Protein AF-A0A3N4EGD2-F1 (afdb_monomer)

Structure (mmCIF, N/CA/C/O backbone):
data_AF-A0A3N4EGD2-F1
#
_entry.id   AF-A0A3N4EGD2-F1
#
loop_
_atom_site.group_PDB
_atom_site.id
_atom_site.type_symbol
_atom_site.label_atom_id
_atom_site.label_alt_id
_atom_site.label_comp_id
_atom_site.label_asym_id
_atom_site.label_entity_id
_atom_site.label_seq_id
_atom_site.pdbx_PDB_ins_code
_atom_site.Cartn_x
_atom_site.Cartn_y
_atom_site.Cartn_z
_atom_site.occupancy
_atom_site.B_iso_or_equiv
_atom_site.auth_seq_id
_atom_site.auth_comp_id
_atom_site.auth_asym_id
_atom_site.auth_atom_id
_atom_site.pdbx_PDB_model_num
ATOM 1 N N . MET A 1 1 ? 9.835 -1.063 -30.670 1.00 61.25 1 MET A N 1
ATOM 2 C CA . MET A 1 1 ? 9.623 -0.367 -29.381 1.00 61.25 1 MET A CA 1
ATOM 3 C C . MET A 1 1 ? 10.697 -0.879 -28.436 1.00 61.25 1 MET A C 1
ATOM 5 O O . MET A 1 1 ? 10.815 -2.092 -28.339 1.00 61.25 1 MET A O 1
ATOM 9 N N . ASN A 1 2 ? 11.523 -0.016 -27.837 1.00 86.94 2 ASN A N 1
ATOM 10 C CA . ASN A 1 2 ? 12.561 -0.468 -26.898 1.00 86.94 2 ASN A CA 1
ATOM 11 C C . ASN A 1 2 ? 11.880 -1.060 -25.641 1.00 86.94 2 ASN A C 1
ATOM 13 O O . ASN A 1 2 ? 10.803 -0.604 -25.244 1.00 86.94 2 ASN A O 1
ATOM 17 N N . THR A 1 3 ? 12.484 -2.082 -25.037 1.00 89.88 3 THR A N 1
ATOM 18 C CA . THR A 1 3 ? 12.077 -2.718 -23.777 1.00 89.88 3 THR A CA 1
ATOM 19 C C . THR A 1 3 ? 11.727 -1.698 -22.697 1.00 89.88 3 THR A C 1
ATOM 21 O O . THR A 1 3 ? 10.666 -1.812 -22.083 1.00 89.88 3 THR A O 1
ATOM 24 N N . ILE A 1 4 ? 12.536 -0.646 -22.522 1.00 92.12 4 ILE A N 1
ATOM 25 C CA . ILE A 1 4 ? 12.246 0.426 -21.553 1.00 92.12 4 ILE A CA 1
ATOM 26 C C . ILE A 1 4 ? 10.895 1.085 -21.858 1.00 92.12 4 ILE A C 1
ATOM 28 O O . ILE A 1 4 ? 10.068 1.246 -20.964 1.00 92.12 4 ILE A O 1
ATOM 32 N N . THR A 1 5 ? 10.634 1.431 -23.122 1.00 92.94 5 THR A N 1
ATOM 33 C CA . THR A 1 5 ? 9.376 2.068 -23.539 1.00 92.94 5 THR A CA 1
ATOM 34 C C . THR A 1 5 ? 8.169 1.174 -23.251 1.00 92.94 5 THR A C 1
ATOM 36 O O . THR A 1 5 ? 7.143 1.666 -22.786 1.00 92.94 5 THR A O 1
ATOM 39 N N . MET A 1 6 ? 8.289 -0.139 -23.480 1.00 93.75 6 MET A N 1
ATOM 40 C CA . MET A 1 6 ? 7.237 -1.107 -23.145 1.00 93.75 6 MET A CA 1
ATOM 41 C C . MET A 1 6 ? 6.980 -1.175 -21.636 1.00 93.75 6 MET A C 1
ATOM 43 O O . MET A 1 6 ? 5.830 -1.071 -21.210 1.00 93.75 6 MET A O 1
ATOM 47 N N . LEU A 1 7 ? 8.038 -1.296 -20.828 1.00 94.75 7 LEU A N 1
ATOM 48 C CA . LEU A 1 7 ? 7.934 -1.357 -19.367 1.00 94.75 7 LEU A CA 1
ATOM 49 C C . LEU A 1 7 ? 7.316 -0.079 -18.791 1.00 94.75 7 LEU A C 1
ATOM 51 O O . LEU A 1 7 ? 6.402 -0.151 -17.972 1.00 94.75 7 LEU A O 1
ATOM 55 N N . VAL A 1 8 ? 7.748 1.090 -19.268 1.00 95.06 8 VAL A N 1
ATOM 56 C CA . VAL A 1 8 ? 7.167 2.382 -18.880 1.00 95.06 8 VAL A CA 1
ATOM 57 C C . VAL A 1 8 ? 5.690 2.460 -19.263 1.00 95.06 8 VAL A C 1
ATOM 59 O O . VAL A 1 8 ? 4.880 2.876 -18.437 1.00 95.06 8 VAL A O 1
ATOM 62 N N . GLY A 1 9 ? 5.308 2.000 -20.458 1.00 96.25 9 GLY A N 1
ATOM 63 C CA . GLY A 1 9 ? 3.905 1.940 -20.875 1.00 96.25 9 GLY A CA 1
ATOM 64 C C . GLY A 1 9 ? 3.033 1.107 -19.927 1.00 96.25 9 GLY A C 1
ATOM 65 O O . GLY A 1 9 ? 1.968 1.562 -19.504 1.00 96.25 9 GLY A O 1
ATOM 66 N N . VAL A 1 10 ? 3.509 -0.076 -19.522 1.00 95.88 10 VAL A N 1
ATOM 67 C CA . VAL A 1 10 ? 2.818 -0.931 -18.539 1.00 95.88 10 VAL A CA 1
ATOM 68 C C . VAL A 1 10 ? 2.713 -0.241 -17.176 1.00 95.88 10 VAL A C 1
ATOM 70 O O . VAL A 1 10 ? 1.649 -0.262 -16.557 1.00 95.88 10 VAL A O 1
ATOM 73 N N . MET A 1 11 ? 3.780 0.418 -16.717 1.00 96.25 11 MET A N 1
ATOM 74 C CA . MET A 1 11 ? 3.770 1.144 -15.442 1.00 96.25 11 MET A CA 1
ATOM 75 C C . MET A 1 11 ? 2.806 2.332 -15.449 1.00 96.25 11 MET A C 1
ATOM 77 O O . MET A 1 11 ? 2.141 2.572 -14.441 1.00 96.25 11 MET A O 1
ATOM 81 N N . ILE A 1 12 ? 2.680 3.055 -16.566 1.00 96.81 12 ILE A N 1
ATOM 82 C CA . ILE A 1 12 ? 1.695 4.136 -16.710 1.00 96.81 12 ILE A CA 1
ATOM 83 C C . ILE A 1 12 ? 0.280 3.569 -16.567 1.00 96.81 12 ILE A C 1
ATOM 85 O O . ILE A 1 12 ? -0.501 4.075 -15.761 1.00 96.81 12 ILE A O 1
ATOM 89 N N . ALA A 1 13 ? -0.037 2.480 -17.274 1.00 97.50 13 ALA A N 1
ATOM 90 C CA . ALA A 1 13 ? -1.343 1.834 -17.166 1.00 97.50 13 ALA A CA 1
ATOM 91 C C . ALA A 1 13 ? -1.633 1.361 -15.727 1.00 97.50 13 ALA A C 1
ATOM 93 O O . ALA A 1 13 ? -2.701 1.643 -15.180 1.00 97.50 13 ALA A O 1
ATOM 94 N N . ALA A 1 14 ? -0.665 0.717 -15.068 1.00 97.00 14 ALA A N 1
ATOM 95 C CA . ALA A 1 14 ? -0.791 0.288 -13.674 1.00 97.00 14 ALA A CA 1
ATOM 96 C C . ALA A 1 14 ? -0.938 1.470 -12.692 1.00 97.00 14 ALA A C 1
ATOM 98 O O . ALA A 1 14 ? -1.683 1.386 -11.711 1.00 97.00 14 ALA A O 1
ATOM 99 N N . SER A 1 15 ? -0.296 2.606 -12.978 1.00 97.31 15 SER A N 1
ATOM 100 C CA . SER A 1 15 ? -0.433 3.839 -12.192 1.00 97.31 15 SER A CA 1
ATOM 101 C C . SER A 1 15 ? -1.837 4.430 -12.318 1.00 97.31 15 SER A C 1
ATOM 103 O O . SER A 1 15 ? -2.418 4.853 -11.319 1.00 97.31 15 SER A O 1
ATOM 105 N N . MET A 1 16 ? -2.433 4.395 -13.515 1.00 98.06 16 MET A N 1
ATOM 106 C CA . MET A 1 16 ? -3.827 4.808 -13.715 1.00 98.06 16 MET A CA 1
ATOM 107 C C . MET A 1 16 ? -4.793 3.917 -12.927 1.00 98.06 16 MET A C 1
ATOM 109 O O . MET A 1 16 ? -5.673 4.428 -12.233 1.00 98.06 16 MET A O 1
ATOM 113 N N . VAL A 1 17 ? -4.595 2.595 -12.965 1.00 98.00 17 VAL A N 1
ATOM 114 C CA . VAL A 1 17 ? -5.380 1.645 -12.157 1.00 98.00 17 VAL A CA 1
ATOM 115 C C . VAL A 1 17 ? -5.218 1.937 -10.662 1.00 98.00 17 VAL A C 1
ATOM 117 O O . VAL A 1 17 ? -6.212 1.983 -9.938 1.00 98.00 17 VAL A O 1
ATOM 120 N N . SER A 1 18 ? -3.993 2.209 -10.204 1.00 97.62 18 SER A N 1
ATOM 121 C CA . SER A 1 18 ? -3.718 2.603 -8.815 1.00 97.62 18 SER A CA 1
ATOM 122 C C . SER A 1 18 ? -4.489 3.862 -8.417 1.00 97.62 18 SER A C 1
ATOM 124 O O . SER A 1 18 ? -5.063 3.903 -7.334 1.00 97.62 18 SER A O 1
ATOM 126 N N . GLY A 1 19 ? -4.556 4.869 -9.295 1.00 97.75 19 GLY A N 1
ATOM 127 C CA . GLY A 1 19 ? -5.320 6.097 -9.065 1.00 97.75 19 GLY A CA 1
ATOM 128 C C . GLY A 1 19 ? -6.827 5.852 -8.941 1.00 97.75 19 GLY A C 1
ATOM 129 O O . GLY A 1 19 ? -7.466 6.373 -8.026 1.00 97.75 19 GLY A O 1
ATOM 130 N N . VAL A 1 20 ? -7.398 5.003 -9.801 1.00 98.25 20 VAL A N 1
ATOM 131 C CA . VAL A 1 20 ? -8.815 4.606 -9.704 1.00 98.25 20 VAL A CA 1
ATOM 132 C C . VAL A 1 20 ? -9.083 3.876 -8.388 1.00 98.25 20 VAL A C 1
ATOM 134 O O . VAL A 1 20 ? -10.032 4.212 -7.678 1.00 98.25 20 VAL A O 1
ATOM 137 N N . LEU A 1 21 ? -8.226 2.917 -8.026 1.00 98.19 21 LEU A N 1
ATOM 138 C CA . LEU A 1 21 ? -8.333 2.174 -6.770 1.00 98.19 21 LEU A CA 1
ATOM 139 C C . LEU A 1 21 ? -8.170 3.082 -5.545 1.00 98.19 21 LEU A C 1
ATOM 141 O O . LEU A 1 21 ? -8.906 2.915 -4.576 1.00 98.19 21 LEU A O 1
ATOM 145 N N . TYR A 1 22 ? -7.275 4.071 -5.605 1.00 98.06 22 TYR A N 1
ATOM 146 C CA . TYR A 1 22 ? -7.074 5.063 -4.549 1.00 98.06 22 TYR A CA 1
ATOM 147 C C . TYR A 1 22 ? -8.360 5.848 -4.271 1.00 98.06 22 TYR A C 1
ATOM 149 O O . TYR A 1 22 ? -8.819 5.923 -3.129 1.00 98.06 22 TYR A O 1
ATOM 157 N N . VAL A 1 23 ? -8.990 6.384 -5.323 1.00 98.19 23 VAL A N 1
ATOM 158 C CA . VAL A 1 23 ? -10.252 7.124 -5.196 1.00 98.19 23 VAL A CA 1
ATOM 159 C C . VAL A 1 23 ? -11.374 6.199 -4.725 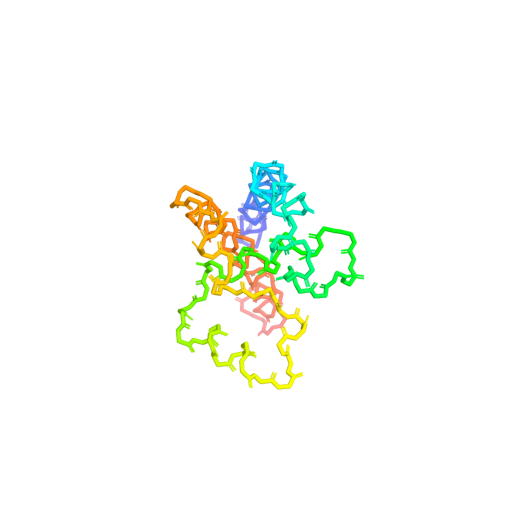1.00 98.19 23 VAL A C 1
ATOM 161 O O . VAL A 1 23 ? -12.107 6.553 -3.798 1.00 98.19 23 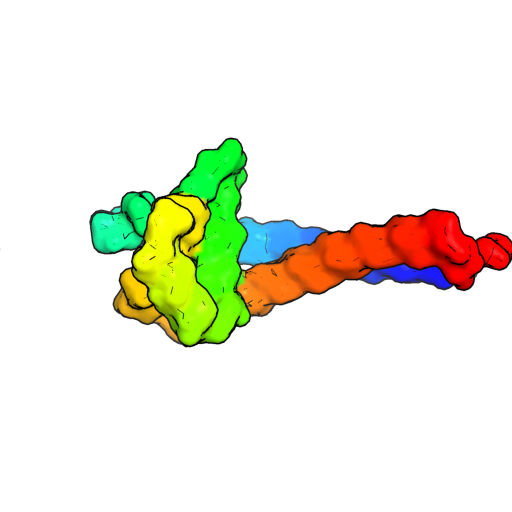VAL A O 1
ATOM 164 N N . ALA A 1 24 ? -11.497 5.006 -5.312 1.00 98.25 24 ALA A N 1
ATOM 165 C CA . ALA A 1 24 ? -12.531 4.041 -4.954 1.00 98.25 24 ALA A CA 1
ATOM 166 C C . ALA A 1 24 ? -12.428 3.622 -3.480 1.00 98.25 24 ALA A C 1
ATOM 168 O O . ALA A 1 24 ? -13.394 3.764 -2.732 1.00 98.25 24 ALA A O 1
ATOM 169 N N . PHE A 1 25 ? -11.254 3.180 -3.027 1.00 98.44 25 PHE A N 1
ATOM 170 C CA . PHE A 1 25 ? -11.024 2.778 -1.639 1.00 98.44 25 PHE A CA 1
ATOM 171 C C . PHE A 1 25 ? -11.212 3.950 -0.664 1.00 98.44 25 PHE A C 1
ATOM 173 O O . PHE A 1 25 ? -11.864 3.808 0.378 1.00 98.44 25 PHE A O 1
ATOM 180 N N . GLY A 1 26 ? -10.728 5.137 -1.039 1.00 97.75 26 GLY A N 1
ATOM 181 C CA . GLY A 1 26 ? -10.921 6.370 -0.284 1.00 97.75 26 GLY A CA 1
ATOM 182 C C . GLY A 1 26 ? -12.399 6.697 -0.051 1.00 97.75 26 GLY A C 1
ATOM 183 O O . GLY A 1 26 ? -12.814 6.963 1.079 1.00 97.75 26 GLY A O 1
ATOM 184 N N . GLN A 1 27 ? -13.219 6.640 -1.103 1.00 97.88 27 GLN A N 1
ATOM 185 C CA . GLN A 1 27 ? -14.639 6.995 -1.031 1.00 97.88 27 GLN A CA 1
ATOM 186 C C . GLN A 1 27 ? -15.515 5.895 -0.425 1.00 97.88 27 GLN A C 1
ATOM 188 O O . GLN A 1 27 ? -16.440 6.202 0.333 1.00 97.88 27 GLN A O 1
ATOM 193 N N . ILE A 1 28 ? -15.242 4.628 -0.741 1.00 97.88 28 ILE A N 1
ATOM 194 C CA . ILE A 1 28 ? -16.076 3.491 -0.333 1.00 97.88 28 ILE A CA 1
ATOM 195 C C . ILE A 1 28 ? -15.790 3.085 1.116 1.00 97.88 28 ILE A C 1
ATOM 197 O O . ILE A 1 28 ? -16.734 2.811 1.866 1.00 97.88 28 ILE A O 1
ATOM 201 N N . THR A 1 29 ? -14.518 3.077 1.523 1.00 98.06 29 THR A N 1
ATOM 202 C CA . THR A 1 29 ? -14.082 2.534 2.816 1.00 98.06 29 THR A CA 1
ATOM 203 C C . THR A 1 29 ? -13.583 3.636 3.745 1.00 98.06 29 THR A C 1
ATOM 205 O O . THR A 1 29 ? -14.162 3.863 4.811 1.00 98.06 29 THR A O 1
ATOM 208 N N . VAL A 1 30 ? -12.542 4.375 3.351 1.00 97.44 30 VAL A N 1
ATOM 209 C CA . VAL A 1 30 ? -11.840 5.301 4.262 1.00 97.44 30 VAL A CA 1
ATOM 210 C C . VAL A 1 30 ? -12.744 6.454 4.701 1.00 97.44 30 VAL A C 1
ATOM 212 O O . VAL A 1 30 ? -12.763 6.817 5.876 1.00 97.44 30 VAL A O 1
ATOM 215 N N . ARG A 1 31 ? -13.608 6.962 3.816 1.00 97.06 31 ARG A N 1
ATOM 216 C CA . ARG A 1 31 ? -14.622 7.972 4.160 1.00 97.06 31 ARG A CA 1
ATOM 217 C C . ARG A 1 31 ? -15.543 7.527 5.300 1.00 97.06 31 ARG A C 1
ATOM 219 O O . ARG A 1 31 ? -15.928 8.361 6.120 1.00 97.06 31 ARG A O 1
ATOM 226 N N . LYS A 1 32 ? -15.907 6.241 5.367 1.00 97.00 32 LYS A N 1
ATOM 227 C CA . LYS A 1 32 ? -16.727 5.693 6.462 1.00 97.00 32 LYS A CA 1
ATOM 228 C C . LYS A 1 32 ? -15.919 5.631 7.758 1.00 97.00 32 LYS A C 1
ATOM 230 O O . LYS A 1 32 ? -16.419 6.040 8.803 1.00 97.00 32 LYS A O 1
ATOM 235 N N . LEU A 1 33 ? -14.654 5.217 7.676 1.00 97.12 33 LEU A N 1
ATOM 236 C CA . LEU A 1 33 ? -13.736 5.152 8.817 1.00 97.12 33 LEU A CA 1
ATOM 237 C C . LEU A 1 33 ? -13.428 6.533 9.417 1.00 97.12 33 LEU A C 1
ATOM 239 O O . LEU A 1 33 ? -13.403 6.675 10.637 1.00 97.12 33 LEU A O 1
ATOM 243 N N . ARG A 1 34 ? -13.286 7.575 8.591 1.00 96.19 34 ARG A N 1
ATOM 244 C CA . ARG A 1 34 ? -13.115 8.966 9.055 1.00 96.19 34 ARG A CA 1
ATOM 245 C C . ARG A 1 34 ? -14.330 9.495 9.819 1.00 96.19 34 ARG A C 1
ATOM 247 O O . ARG A 1 34 ? -14.192 10.336 10.701 1.00 96.19 34 ARG A O 1
ATOM 254 N N . LYS A 1 35 ? -15.530 9.019 9.477 1.00 96.56 35 LYS A N 1
ATOM 255 C CA . LYS A 1 35 ? -16.784 9.430 10.127 1.00 96.56 35 LYS A CA 1
ATOM 256 C C . LYS A 1 35 ? -17.113 8.607 11.372 1.00 96.56 35 LYS A C 1
ATOM 258 O O . LYS A 1 35 ? -17.890 9.068 12.203 1.00 96.56 35 LYS A O 1
ATOM 263 N N . ASN A 1 36 ? -16.548 7.409 11.513 1.00 96.69 36 ASN A N 1
ATOM 264 C CA . ASN A 1 36 ? -16.821 6.534 12.647 1.00 96.69 36 ASN A CA 1
ATOM 265 C C . ASN A 1 36 ? -16.018 6.990 13.890 1.00 96.69 36 ASN A C 1
ATOM 267 O O . ASN A 1 36 ? -14.784 7.036 13.842 1.00 96.69 36 ASN A O 1
ATOM 271 N N . PRO A 1 37 ? -16.685 7.301 15.024 1.00 95.44 37 PRO A N 1
ATOM 272 C CA . PRO A 1 37 ? -16.026 7.747 16.253 1.00 95.44 37 PRO A CA 1
ATOM 273 C C . PRO A 1 37 ? -14.952 6.792 16.784 1.00 95.44 37 PRO A C 1
ATOM 275 O O . PRO A 1 37 ? -13.999 7.259 17.400 1.00 95.44 37 PRO A O 1
ATOM 278 N N . LYS A 1 38 ? -15.085 5.482 16.530 1.00 96.19 38 LYS A N 1
ATOM 279 C CA . LYS A 1 38 ? -14.133 4.455 16.978 1.00 96.19 38 LYS A CA 1
ATOM 280 C C . LYS A 1 38 ? -12.829 4.458 16.181 1.00 96.19 38 LYS A C 1
ATOM 282 O O . LYS A 1 38 ? -11.809 4.033 16.702 1.00 96.19 38 LYS A O 1
ATOM 287 N N . THR A 1 39 ? -12.856 4.913 14.928 1.00 95.62 39 THR A N 1
ATOM 288 C CA . THR A 1 39 ? -11.728 4.775 13.989 1.00 95.62 39 THR A CA 1
ATOM 289 C C . THR A 1 39 ? -11.107 6.104 13.576 1.00 95.62 39 THR A C 1
ATOM 291 O O . THR A 1 39 ? -9.939 6.119 13.206 1.00 95.62 39 THR A O 1
ATOM 294 N N . LYS A 1 40 ? -11.838 7.226 13.651 1.00 92.06 40 LYS A N 1
ATOM 295 C CA . LYS A 1 40 ? -11.411 8.526 13.093 1.00 92.06 40 LYS A CA 1
ATOM 296 C C . LYS A 1 40 ? -10.049 9.039 13.582 1.00 92.06 40 LYS A C 1
ATOM 298 O O . LYS A 1 40 ? -9.372 9.735 12.841 1.00 92.06 40 LYS A O 1
ATOM 303 N N . GLY A 1 41 ? -9.653 8.705 14.812 1.00 91.38 41 GLY A N 1
ATOM 304 C CA . GLY A 1 41 ? -8.366 9.100 15.400 1.00 91.38 41 GLY A CA 1
ATOM 305 C C . GLY A 1 41 ? -7.265 8.044 15.273 1.00 91.38 41 GLY A C 1
ATOM 306 O O . GLY A 1 41 ? -6.212 8.201 15.877 1.00 91.38 41 GLY A O 1
ATOM 307 N N . LEU A 1 42 ? -7.518 6.949 14.551 1.00 94.50 42 LEU A N 1
ATOM 308 C CA . LEU A 1 42 ? -6.668 5.754 14.519 1.00 94.50 42 LEU A CA 1
ATOM 309 C C . LEU A 1 42 ? -6.235 5.370 13.095 1.00 94.50 42 LEU A C 1
ATOM 311 O O . LEU A 1 42 ? -5.890 4.217 12.843 1.00 94.50 42 LEU A O 1
ATOM 315 N N . LEU A 1 43 ? -6.264 6.318 12.154 1.00 94.62 43 LEU A N 1
ATOM 316 C CA . LEU A 1 43 ? -5.913 6.092 10.744 1.00 94.62 43 LEU A CA 1
ATOM 317 C C . LEU A 1 43 ? -4.421 6.353 10.438 1.00 94.62 43 LEU A C 1
ATOM 319 O O . LEU A 1 43 ? -4.005 6.333 9.280 1.00 94.62 43 LEU A O 1
ATOM 323 N N . GLY A 1 44 ? -3.611 6.559 11.480 1.00 90.88 44 GLY A N 1
ATOM 324 C CA . GLY A 1 44 ? -2.200 6.934 11.379 1.00 90.88 44 GLY A CA 1
ATOM 325 C C . GLY A 1 44 ? -2.000 8.428 11.125 1.00 90.88 44 GLY A C 1
ATOM 326 O O . GLY A 1 44 ? -2.959 9.200 11.070 1.00 90.88 44 GLY A O 1
ATOM 327 N N . VAL A 1 45 ? -0.740 8.839 10.976 1.00 89.19 45 VAL A N 1
ATOM 328 C CA . VAL A 1 45 ? -0.388 10.237 10.686 1.00 89.19 45 VAL A CA 1
ATOM 329 C C . VAL A 1 45 ? -0.727 10.570 9.236 1.00 89.19 45 VAL A C 1
ATOM 331 O O . VAL A 1 45 ? -0.370 9.835 8.314 1.00 89.19 45 VAL A O 1
ATOM 334 N N . GLU A 1 46 ? -1.380 11.712 9.038 1.00 86.88 46 GLU A N 1
ATOM 335 C CA . GLU A 1 46 ? -1.682 12.271 7.724 1.00 86.88 46 GLU A CA 1
ATOM 336 C C . GLU A 1 46 ? -0.620 13.322 7.357 1.00 86.88 46 GLU A C 1
ATOM 338 O O . GLU A 1 46 ? -0.774 14.507 7.638 1.00 86.88 46 GLU A O 1
ATOM 343 N N . TYR A 1 47 ? 0.497 12.886 6.764 1.00 81.31 47 TYR A N 1
ATOM 344 C CA . TYR A 1 47 ? 1.573 13.797 6.330 1.00 81.31 47 TYR A CA 1
ATOM 345 C C . TYR A 1 47 ? 1.151 14.727 5.188 1.00 81.31 47 TYR A C 1
ATOM 347 O O . TYR A 1 47 ? 1.627 15.853 5.076 1.00 81.31 47 TYR A O 1
ATOM 355 N N . ALA A 1 48 ? 0.271 14.227 4.328 1.00 86.81 48 ALA A N 1
ATOM 356 C CA . ALA A 1 48 ? -0.340 14.941 3.223 1.00 86.81 48 ALA A CA 1
ATOM 357 C C . ALA A 1 48 ? -1.797 14.493 3.118 1.00 86.81 48 ALA A C 1
ATOM 359 O O . ALA A 1 48 ? -2.138 13.391 3.555 1.00 86.81 48 ALA A O 1
ATOM 360 N N . SER A 1 49 ? -2.652 15.328 2.524 1.00 87.25 49 SER A N 1
ATOM 361 C CA . SER A 1 49 ? -4.074 15.006 2.415 1.00 87.25 49 SER A CA 1
ATOM 362 C C . SER A 1 49 ? -4.288 13.652 1.735 1.00 87.25 49 SER A C 1
ATOM 364 O O . SER A 1 49 ? -3.768 13.404 0.647 1.00 87.25 49 SER A O 1
ATOM 366 N N . GLY A 1 50 ? -5.044 12.770 2.392 1.00 90.12 50 GLY A N 1
ATOM 367 C CA . GLY A 1 50 ? -5.340 11.431 1.887 1.00 90.12 50 GLY A CA 1
ATOM 368 C C . GLY A 1 50 ? -4.235 10.394 2.105 1.00 90.12 50 GLY A C 1
ATOM 369 O O . GLY A 1 50 ? -4.342 9.278 1.590 1.00 90.12 50 GLY A O 1
ATOM 370 N N . TRP A 1 51 ? -3.183 10.713 2.862 1.00 93.44 51 TRP A N 1
ATOM 371 C CA . TRP A 1 51 ? -2.150 9.740 3.237 1.00 93.44 51 TRP A CA 1
ATOM 372 C C . TRP A 1 51 ? -2.694 8.611 4.128 1.00 93.44 51 TRP A C 1
ATOM 374 O O . TRP A 1 51 ? -2.267 7.460 4.040 1.00 93.44 51 TRP A O 1
ATOM 384 N N . ASP A 1 52 ? -3.713 8.908 4.929 1.00 94.88 52 ASP A N 1
ATOM 385 C CA . ASP A 1 52 ? -4.455 7.929 5.723 1.00 94.88 52 ASP A CA 1
ATOM 386 C C . ASP A 1 52 ? -5.090 6.810 4.868 1.00 94.88 52 ASP A C 1
ATOM 388 O O . ASP A 1 52 ? -5.211 5.679 5.335 1.00 94.88 52 ASP A O 1
ATOM 392 N N . ILE A 1 53 ? -5.425 7.068 3.596 1.00 97.19 53 ILE A N 1
ATOM 393 C CA . ILE A 1 53 ? -5.913 6.041 2.659 1.00 97.19 53 ILE A CA 1
ATOM 394 C C . ILE A 1 53 ? -4.849 4.956 2.466 1.00 97.19 53 ILE A C 1
ATOM 396 O O . ILE A 1 53 ? -5.162 3.764 2.501 1.00 97.19 53 ILE A O 1
ATOM 400 N N . ILE A 1 54 ? -3.586 5.361 2.315 1.00 96.56 54 ILE A N 1
ATOM 401 C CA . ILE A 1 54 ? -2.454 4.443 2.163 1.00 96.56 54 ILE A CA 1
ATOM 402 C C . ILE A 1 54 ? -2.195 3.710 3.484 1.00 96.56 54 ILE A C 1
ATOM 404 O O . ILE A 1 54 ? -2.023 2.493 3.469 1.00 96.56 54 ILE A O 1
ATOM 408 N N . ASN A 1 55 ? -2.243 4.409 4.624 1.00 96.00 55 ASN A N 1
ATOM 409 C CA . ASN A 1 55 ? -2.054 3.795 5.945 1.00 96.00 55 ASN A CA 1
ATOM 410 C C . ASN A 1 55 ? -3.093 2.695 6.228 1.00 96.00 55 ASN A C 1
ATOM 412 O O . ASN A 1 55 ? -2.7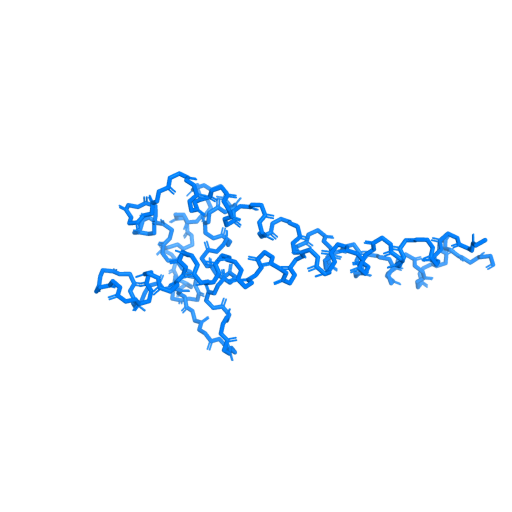46 1.602 6.680 1.00 96.00 55 ASN A O 1
ATOM 416 N N . VAL A 1 56 ? -4.373 2.959 5.943 1.00 97.12 56 VAL A N 1
ATOM 417 C CA . VAL A 1 56 ? -5.460 1.983 6.124 1.00 97.12 56 VAL A CA 1
ATOM 418 C C . VAL A 1 56 ? -5.281 0.797 5.170 1.00 97.12 56 VAL A C 1
ATOM 420 O O . VAL A 1 56 ? -5.422 -0.353 5.584 1.00 97.12 56 VAL A O 1
ATOM 423 N N . ALA A 1 57 ? -4.930 1.049 3.907 1.00 97.88 57 ALA A N 1
ATOM 424 C CA . ALA A 1 57 ? -4.678 -0.011 2.932 1.00 97.88 57 ALA A CA 1
ATOM 425 C C . ALA A 1 57 ? -3.500 -0.905 3.352 1.00 97.88 57 ALA A C 1
ATOM 427 O O . ALA A 1 57 ? -3.594 -2.133 3.313 1.00 97.88 57 ALA A O 1
ATOM 428 N N . GLN A 1 58 ? -2.417 -0.298 3.839 1.00 96.88 58 GLN A N 1
ATOM 429 C CA . GLN A 1 58 ? -1.258 -1.003 4.376 1.00 96.88 58 GLN A CA 1
ATOM 430 C C . GLN A 1 58 ? -1.637 -1.898 5.562 1.00 96.88 58 GLN A C 1
ATOM 432 O O . GLN A 1 58 ? -1.212 -3.053 5.619 1.00 96.88 58 GLN A O 1
ATOM 437 N N . ALA A 1 59 ? -2.474 -1.408 6.482 1.00 96.38 59 ALA A N 1
ATOM 438 C CA . ALA A 1 59 ? -2.941 -2.181 7.632 1.00 96.38 59 ALA A CA 1
ATOM 439 C C . ALA A 1 59 ? -3.702 -3.461 7.228 1.00 96.38 59 ALA A C 1
ATOM 441 O O . ALA A 1 59 ? -3.618 -4.477 7.926 1.00 96.38 59 ALA A O 1
ATOM 442 N N . PHE A 1 60 ? -4.402 -3.444 6.088 1.00 97.31 60 PHE A N 1
ATOM 443 C CA . PHE A 1 60 ? -5.059 -4.629 5.521 1.00 97.31 60 PHE A CA 1
ATOM 444 C C . PHE A 1 60 ? -4.130 -5.533 4.706 1.00 97.31 60 PHE A C 1
ATOM 446 O O . PHE A 1 60 ? -4.453 -6.696 4.481 1.00 97.31 60 PHE A O 1
ATOM 453 N N . SER A 1 61 ? -2.972 -5.020 4.299 1.00 97.31 61 SER A N 1
ATOM 454 C CA . SER A 1 61 ? -2.068 -5.696 3.364 1.00 97.31 61 SER A CA 1
ATOM 455 C C . SER A 1 61 ? -0.927 -6.440 4.031 1.00 97.31 61 SER A C 1
ATOM 457 O O . SER A 1 61 ? -0.443 -7.441 3.502 1.00 97.31 61 SER A O 1
ATOM 459 N N . LEU A 1 62 ? -0.487 -5.950 5.188 1.00 95.19 62 LEU A N 1
ATOM 460 C CA . LEU A 1 62 ? 0.596 -6.560 5.940 1.00 95.19 62 LEU A CA 1
ATOM 461 C C . LEU A 1 62 ? 0.097 -7.730 6.804 1.00 95.19 62 LEU A C 1
ATOM 463 O O . LEU A 1 62 ? -1.037 -7.709 7.297 1.00 95.19 62 LEU A O 1
ATOM 467 N N . PRO A 1 63 ? 0.951 -8.739 7.063 1.00 94.25 63 PRO A N 1
ATOM 468 C CA . PRO A 1 63 ? 0.628 -9.806 7.999 1.00 94.25 63 PRO A CA 1
ATOM 469 C C . PRO A 1 63 ? 0.222 -9.250 9.367 1.00 94.25 63 PRO A C 1
ATOM 471 O O . PRO A 1 63 ? 0.903 -8.393 9.934 1.00 94.25 63 PRO A O 1
ATOM 474 N N . ARG A 1 64 ? -0.853 -9.794 9.950 1.00 89.69 64 ARG A N 1
ATOM 475 C CA . ARG A 1 64 ? -1.384 -9.333 11.249 1.00 89.69 64 ARG A CA 1
ATOM 476 C C . ARG A 1 64 ? -0.359 -9.364 12.384 1.00 89.69 64 ARG A C 1
ATOM 478 O O . ARG A 1 64 ? -0.435 -8.572 13.317 1.00 89.69 64 ARG A O 1
ATOM 485 N N . SER A 1 65 ? 0.600 -10.285 12.331 1.00 91.81 65 SER A N 1
ATOM 486 C CA . SER A 1 65 ? 1.683 -10.363 13.315 1.00 91.81 65 SER A CA 1
ATOM 487 C C . SER A 1 65 ? 2.588 -9.126 13.280 1.00 91.81 65 SER A C 1
ATOM 489 O O . SER A 1 65 ? 3.039 -8.676 14.333 1.00 91.81 65 SER A O 1
ATOM 491 N N . TRP A 1 66 ? 2.824 -8.558 12.095 1.00 93.25 66 TRP A N 1
ATOM 492 C CA . TRP A 1 66 ? 3.662 -7.375 11.905 1.00 93.25 66 TRP A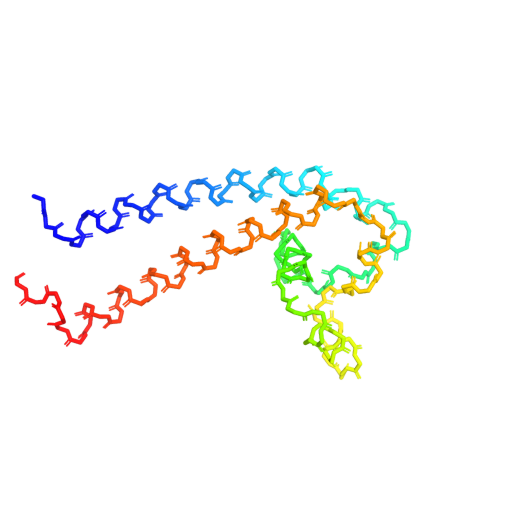 CA 1
ATOM 493 C C . TRP A 1 66 ? 2.936 -6.118 12.363 1.00 93.25 66 TRP A C 1
ATOM 495 O O . TRP A 1 66 ? 3.474 -5.365 13.174 1.00 93.25 66 TRP A O 1
ATOM 505 N N . THR A 1 67 ? 1.688 -5.934 11.928 1.00 92.38 67 THR A N 1
ATOM 506 C CA . THR A 1 67 ? 0.881 -4.772 12.326 1.00 92.38 67 THR A CA 1
ATOM 507 C C . THR A 1 67 ? 0.662 -4.738 13.837 1.00 92.38 67 THR A C 1
ATOM 509 O O . THR A 1 67 ? 0.892 -3.706 14.461 1.00 92.38 67 THR A O 1
ATOM 512 N N . ARG A 1 68 ? 0.393 -5.886 14.476 1.00 91.06 68 ARG A N 1
ATOM 513 C CA . ARG A 1 68 ? 0.278 -5.976 15.944 1.00 91.06 68 ARG A CA 1
ATOM 514 C C . A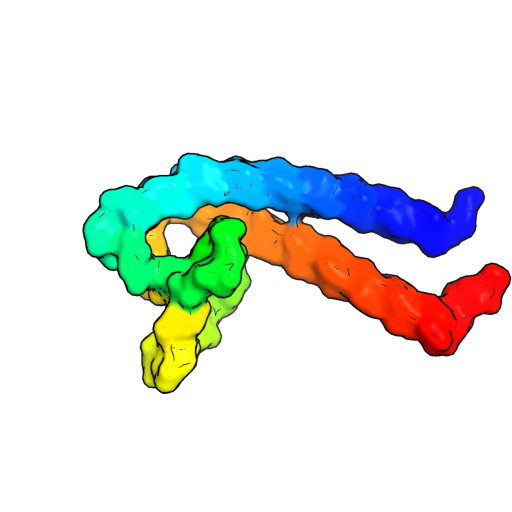RG A 1 68 ? 1.575 -5.620 16.678 1.00 91.06 68 ARG A C 1
ATOM 516 O O . ARG A 1 68 ? 1.533 -5.142 17.810 1.00 91.06 68 ARG A O 1
ATOM 523 N N . LYS A 1 69 ? 2.741 -5.875 16.075 1.00 91.69 69 LYS A N 1
ATOM 524 C CA . LYS A 1 69 ? 4.037 -5.476 16.648 1.00 91.69 69 LYS A CA 1
ATOM 525 C C . LYS A 1 69 ? 4.225 -3.959 16.567 1.00 91.69 69 LYS A C 1
ATOM 527 O O . LYS A 1 69 ? 4.681 -3.361 17.537 1.00 91.69 69 LYS A O 1
ATOM 532 N N . ILE A 1 70 ? 3.833 -3.350 15.448 1.00 90.69 70 ILE A N 1
ATOM 533 C CA . ILE A 1 70 ? 3.880 -1.897 15.236 1.00 90.69 70 ILE A CA 1
ATOM 534 C C . ILE A 1 70 ? 2.933 -1.175 16.202 1.00 90.69 70 ILE A C 1
ATOM 536 O O . ILE A 1 70 ? 3.353 -0.228 16.865 1.00 90.69 70 ILE A O 1
ATOM 540 N N . GLU A 1 71 ? 1.703 -1.668 16.363 1.00 91.25 71 GLU A N 1
ATOM 541 C CA . GLU A 1 71 ? 0.698 -1.115 17.286 1.00 91.25 71 GLU A CA 1
ATOM 542 C C . GLU A 1 71 ? 1.174 -1.061 18.743 1.00 91.25 71 GLU A C 1
ATOM 544 O O . GLU A 1 71 ? 0.809 -0.153 19.484 1.00 91.25 71 GLU A O 1
ATOM 549 N N . LYS A 1 72 ? 2.008 -2.021 19.160 1.00 91.50 72 LYS A N 1
ATOM 550 C CA . LYS A 1 72 ? 2.582 -2.082 20.514 1.00 91.50 72 LYS A CA 1
ATOM 551 C C . LYS A 1 72 ? 3.881 -1.288 20.669 1.00 91.50 72 LYS A C 1
ATOM 553 O O . LYS A 1 72 ? 4.450 -1.255 21.757 1.00 91.50 72 LYS A O 1
ATOM 558 N N . SER A 1 73 ? 4.390 -0.701 19.590 1.00 91.56 73 SER A N 1
ATOM 559 C CA . SER A 1 73 ? 5.649 0.040 19.592 1.00 91.56 73 SER A CA 1
ATOM 560 C C . SER A 1 73 ? 5.441 1.529 19.881 1.00 91.56 73 SER A C 1
ATOM 562 O O . SER A 1 73 ? 4.333 2.051 19.782 1.00 91.56 73 SER A O 1
ATOM 564 N N . LYS A 1 74 ? 6.539 2.247 20.154 1.00 90.19 74 LYS A N 1
ATOM 565 C CA . LYS A 1 74 ? 6.542 3.718 20.275 1.00 90.19 74 LYS A CA 1
ATOM 566 C C . LYS A 1 74 ? 6.132 4.441 18.980 1.00 90.19 74 LYS A C 1
ATOM 568 O O . LYS A 1 74 ? 5.817 5.623 19.026 1.00 90.19 74 LY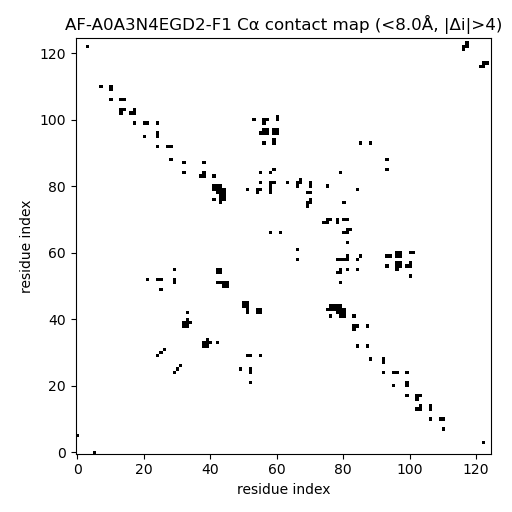S A O 1
ATOM 573 N N . PHE A 1 75 ? 6.133 3.743 17.843 1.00 87.00 75 PHE A N 1
ATOM 574 C CA . PHE A 1 75 ? 5.776 4.283 16.529 1.00 87.00 75 PHE A CA 1
ATOM 575 C C . PHE A 1 75 ? 4.320 4.010 16.139 1.00 87.00 75 PHE A C 1
ATOM 577 O O . PHE A 1 75 ? 3.939 4.272 15.002 1.00 87.00 75 PHE A O 1
ATOM 584 N N . SER A 1 76 ? 3.499 3.490 17.054 1.00 86.81 76 SER A N 1
ATOM 585 C CA . SER A 1 76 ? 2.110 3.113 16.774 1.00 86.81 76 SER A CA 1
ATOM 586 C C . SER A 1 76 ? 1.266 4.254 16.203 1.00 86.81 76 SER A C 1
ATOM 588 O O . SER A 1 76 ? 0.417 4.000 15.360 1.00 86.81 76 SER A O 1
ATOM 590 N N . PHE A 1 77 ? 1.536 5.503 16.592 1.00 85.44 77 PHE A N 1
ATOM 591 C CA . PHE A 1 77 ? 0.801 6.670 16.103 1.00 85.44 77 PHE A CA 1
ATOM 592 C C . PHE A 1 77 ? 1.023 6.965 14.611 1.00 85.44 77 PHE A C 1
ATOM 594 O O . PHE A 1 77 ? 0.146 7.545 13.979 1.00 85.44 77 PHE A O 1
ATOM 601 N N . PHE A 1 78 ? 2.166 6.566 14.034 1.00 87.69 78 PHE A N 1
ATOM 602 C CA . PHE A 1 78 ? 2.442 6.772 12.608 1.00 87.69 78 PHE A CA 1
ATOM 603 C C . PHE A 1 78 ? 1.577 5.887 11.711 1.00 87.69 78 PHE A C 1
ATOM 605 O O . PHE A 1 78 ? 1.273 6.272 10.586 1.00 87.69 78 PHE A O 1
ATOM 612 N N . TYR A 1 79 ? 1.159 4.728 12.216 1.00 90.94 79 TYR A N 1
ATOM 613 C CA . TYR A 1 79 ? 0.445 3.715 11.453 1.00 90.94 79 TYR A CA 1
ATOM 614 C C . TYR A 1 79 ? -1.027 3.672 11.846 1.00 90.94 79 TYR A C 1
ATOM 616 O O . TYR A 1 79 ? -1.413 4.031 12.958 1.00 90.94 79 TYR A O 1
ATOM 624 N N . ALA A 1 80 ? -1.869 3.197 10.932 1.00 93.94 80 ALA A N 1
ATOM 625 C CA . ALA A 1 80 ? -3.255 2.937 11.276 1.00 93.94 80 ALA A CA 1
ATOM 626 C C . ALA A 1 80 ? -3.357 1.740 12.237 1.00 93.94 80 ALA A C 1
ATOM 628 O O . ALA A 1 80 ? -2.626 0.754 12.100 1.00 93.94 80 ALA A O 1
ATOM 629 N N . ASN A 1 81 ? -4.282 1.807 13.196 1.00 95.75 81 ASN A N 1
ATOM 630 C CA . ASN A 1 81 ? -4.533 0.706 14.124 1.00 95.75 81 ASN A CA 1
ATOM 631 C C . ASN A 1 81 ? -5.286 -0.417 13.393 1.00 95.75 81 ASN A C 1
ATOM 633 O O . ASN A 1 81 ? -6.510 -0.380 13.259 1.00 95.75 81 ASN A O 1
ATOM 637 N N . ALA A 1 82 ? -4.548 -1.406 12.895 1.00 94.25 82 ALA A N 1
ATOM 638 C CA . ALA A 1 82 ? -5.082 -2.529 12.143 1.00 94.25 82 ALA A CA 1
ATOM 639 C C . ALA A 1 82 ? -6.149 -3.289 12.940 1.00 94.25 82 ALA A C 1
ATOM 641 O O . ALA A 1 82 ? -7.187 -3.622 12.373 1.00 94.25 82 ALA A O 1
ATOM 642 N N . THR A 1 83 ? -5.943 -3.528 14.237 1.00 94.75 83 THR A N 1
ATOM 643 C CA . THR A 1 83 ? -6.901 -4.260 15.082 1.00 94.75 83 THR A CA 1
ATOM 644 C C . THR A 1 83 ? -8.289 -3.608 15.049 1.00 94.75 83 THR A C 1
ATOM 646 O O . THR A 1 83 ? -9.260 -4.249 14.641 1.00 94.75 83 THR A O 1
ATOM 649 N N . VAL A 1 84 ? -8.378 -2.311 15.361 1.00 95.44 84 VAL A N 1
ATOM 650 C CA . VAL A 1 84 ? -9.656 -1.576 15.360 1.00 95.44 84 VAL A CA 1
ATOM 651 C C . VAL A 1 84 ? -10.232 -1.452 13.946 1.00 95.44 84 VAL A C 1
ATOM 653 O O . VAL A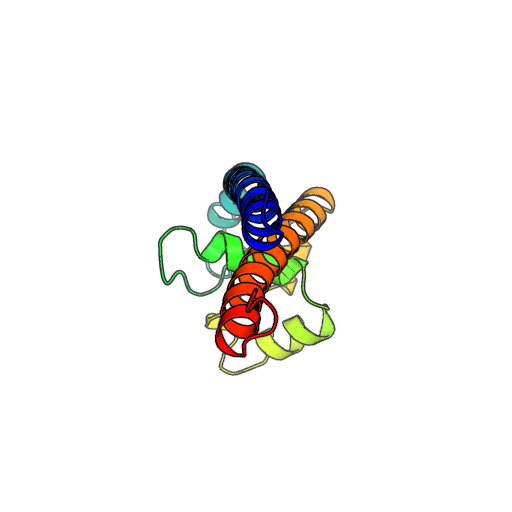 1 84 ? -11.449 -1.526 13.758 1.00 95.44 84 VAL A O 1
ATOM 656 N N . LEU A 1 85 ? -9.380 -1.303 12.927 1.00 96.31 85 LEU A N 1
ATOM 657 C CA . LEU A 1 85 ? -9.818 -1.266 11.533 1.00 96.31 85 LEU A CA 1
ATOM 658 C C . LEU A 1 85 ? -10.473 -2.579 11.091 1.00 96.31 85 LEU A C 1
ATOM 660 O O . LEU A 1 85 ? -11.539 -2.544 10.479 1.00 96.31 85 LEU A O 1
ATOM 664 N N . TYR A 1 86 ? -9.884 -3.732 11.413 1.00 95.81 86 TYR A N 1
ATOM 665 C CA . TYR A 1 86 ? -10.450 -5.042 11.076 1.00 95.81 86 TYR A CA 1
ATOM 666 C C . TYR A 1 86 ? -11.806 -5.287 11.754 1.00 95.81 86 TYR A C 1
ATOM 668 O O . TYR A 1 86 ? -12.660 -5.941 11.162 1.00 95.81 86 TYR A O 1
ATOM 676 N N . GLU A 1 87 ? -12.019 -4.754 12.959 1.00 96.38 87 GLU A N 1
ATOM 677 C CA . GLU A 1 87 ? -13.295 -4.848 13.686 1.00 96.38 87 GLU A CA 1
ATOM 678 C C . GLU A 1 87 ? -14.396 -3.943 13.110 1.00 96.38 87 GLU A C 1
ATOM 680 O O . GLU A 1 87 ? -15.580 -4.210 13.301 1.00 96.38 87 GLU A O 1
ATOM 685 N N . ASN A 1 88 ? -14.021 -2.871 12.406 1.00 97.62 88 ASN A N 1
ATOM 686 C CA . ASN A 1 88 ? -14.946 -1.859 11.885 1.00 97.62 88 ASN A CA 1
ATOM 687 C C . ASN A 1 88 ? -15.020 -1.844 10.347 1.00 97.62 88 ASN A C 1
ATOM 689 O O . ASN A 1 88 ? -15.512 -0.877 9.764 1.00 97.62 88 ASN A O 1
ATOM 693 N N . THR A 1 89 ? -14.540 -2.898 9.682 1.00 97.44 89 THR A N 1
ATOM 694 C CA . THR A 1 89 ? -14.583 -3.044 8.220 1.00 97.44 89 THR A CA 1
ATOM 695 C C . THR A 1 89 ? -15.089 -4.410 7.790 1.00 97.44 89 THR A C 1
ATOM 697 O O . THR A 1 89 ? -14.988 -5.403 8.509 1.00 97.44 89 THR A O 1
ATOM 700 N N . THR A 1 90 ? -15.628 -4.468 6.576 1.00 98.12 90 THR A N 1
ATOM 701 C CA . THR A 1 90 ? -16.067 -5.720 5.958 1.00 98.12 90 THR A CA 1
ATOM 702 C C . THR A 1 90 ? -14.902 -6.456 5.292 1.00 98.12 90 THR A C 1
ATOM 704 O O . THR A 1 90 ? -13.835 -5.893 5.041 1.00 98.12 90 THR A O 1
ATOM 707 N N . LYS A 1 91 ? -15.110 -7.727 4.927 1.00 97.75 91 LYS A N 1
ATOM 708 C CA . LYS A 1 91 ? -14.148 -8.468 4.094 1.00 97.75 91 LYS A CA 1
ATOM 709 C C . LYS A 1 91 ? -13.913 -7.807 2.739 1.00 97.75 91 LYS A C 1
ATOM 711 O O . LYS A 1 91 ? -12.788 -7.825 2.253 1.00 97.75 91 LYS A O 1
ATOM 716 N N . PHE A 1 92 ? -14.948 -7.197 2.167 1.00 98.12 92 PHE A N 1
ATOM 717 C CA . PHE A 1 92 ? -14.830 -6.458 0.918 1.00 98.12 92 PHE A CA 1
ATOM 718 C C . PHE A 1 92 ? -13.884 -5.261 1.062 1.00 98.12 92 PHE A C 1
ATOM 720 O O . PHE A 1 92 ? -12.954 -5.130 0.275 1.00 98.12 92 PHE A O 1
ATOM 727 N N . ASP A 1 93 ? -14.064 -4.447 2.106 1.00 97.81 93 ASP A N 1
ATOM 728 C CA . ASP A 1 93 ? -13.181 -3.311 2.404 1.00 97.81 93 ASP A CA 1
ATOM 729 C C . ASP A 1 93 ? -11.714 -3.756 2.543 1.00 97.81 93 ASP A C 1
ATOM 731 O O . ASP A 1 93 ? -10.809 -3.132 1.993 1.00 97.81 93 ASP A O 1
ATOM 735 N N . GLN A 1 94 ? -11.487 -4.867 3.251 1.00 97.62 94 GLN A N 1
ATOM 736 C CA . GLN A 1 94 ? -10.154 -5.425 3.495 1.00 97.62 94 GLN A CA 1
ATOM 737 C C . GLN A 1 94 ? -9.487 -5.891 2.197 1.00 97.62 94 GLN A C 1
ATOM 739 O O . GLN A 1 94 ? -8.328 -5.565 1.954 1.00 97.62 94 GLN A O 1
ATOM 744 N N . VAL A 1 95 ? -10.215 -6.621 1.346 1.00 98.38 95 VAL A N 1
ATOM 745 C CA . VAL A 1 95 ? -9.704 -7.084 0.046 1.00 98.38 95 VAL A CA 1
ATOM 746 C C . VAL A 1 95 ? -9.464 -5.908 -0.897 1.00 98.38 95 VAL A C 1
ATOM 748 O O . VAL A 1 95 ? -8.435 -5.871 -1.565 1.00 98.38 95 VAL A O 1
ATOM 751 N N . LEU A 1 96 ? -10.360 -4.919 -0.924 1.00 98.31 96 LEU A N 1
ATOM 752 C CA . LEU A 1 96 ? -10.185 -3.720 -1.741 1.00 98.31 96 LEU A CA 1
ATOM 753 C C . LEU A 1 96 ? -8.922 -2.952 -1.331 1.00 98.31 96 LEU A C 1
ATOM 755 O O . LEU A 1 96 ? -8.120 -2.598 -2.192 1.00 98.31 96 LEU A O 1
ATOM 759 N N . GLY A 1 97 ? -8.716 -2.754 -0.025 1.00 98.06 97 GLY A N 1
ATOM 760 C CA . GLY A 1 97 ? -7.503 -2.137 0.512 1.00 98.06 97 GLY A CA 1
ATOM 761 C C . GLY A 1 97 ? -6.242 -2.947 0.207 1.00 98.06 97 GLY A C 1
ATOM 762 O O . GLY A 1 97 ? -5.236 -2.366 -0.192 1.00 98.06 97 GLY A O 1
ATOM 763 N N . PHE A 1 98 ? -6.315 -4.279 0.318 1.00 98.31 98 PHE A N 1
ATOM 764 C CA . PHE A 1 98 ? -5.223 -5.191 -0.033 1.00 98.31 98 PHE A CA 1
ATOM 765 C C . PHE A 1 98 ? -4.798 -5.047 -1.498 1.00 98.31 98 PHE A C 1
ATOM 767 O O . PHE A 1 98 ? -3.621 -4.840 -1.795 1.00 98.31 98 PHE A O 1
ATOM 774 N N . VAL A 1 99 ? -5.762 -5.133 -2.419 1.00 98.31 99 VAL A N 1
ATOM 775 C CA . VAL A 1 99 ? -5.509 -5.030 -3.862 1.00 98.31 99 VAL A CA 1
ATOM 776 C C . VAL A 1 99 ? -4.949 -3.654 -4.200 1.00 98.31 99 VAL A C 1
ATOM 778 O O . VAL A 1 99 ? -3.926 -3.561 -4.873 1.00 98.31 99 VAL A O 1
ATOM 781 N N . PHE A 1 100 ? -5.570 -2.589 -3.688 1.00 98.44 100 PHE A N 1
ATOM 782 C CA . PHE A 1 100 ? -5.091 -1.224 -3.883 1.00 98.44 100 PHE A CA 1
ATOM 783 C C . PHE A 1 100 ? -3.632 -1.053 -3.429 1.00 98.44 100 PHE A C 1
ATOM 785 O O . PHE A 1 100 ? -2.805 -0.576 -4.206 1.00 98.44 100 PHE A O 1
ATOM 792 N N . TYR A 1 101 ? -3.302 -1.465 -2.203 1.00 98.19 101 TYR A N 1
ATOM 793 C CA . TYR A 1 101 ? -1.966 -1.275 -1.641 1.00 98.19 101 TYR A CA 1
ATOM 794 C C . TYR A 1 101 ? -0.884 -1.978 -2.456 1.00 98.19 101 TYR A C 1
ATOM 796 O O . TYR A 1 101 ? 0.163 -1.387 -2.728 1.00 98.19 101 TYR A O 1
ATOM 804 N N . TRP A 1 102 ? -1.126 -3.234 -2.838 1.00 98.06 102 TRP A N 1
ATOM 805 C CA . TRP A 1 102 ? -0.140 -4.004 -3.581 1.00 98.06 102 TRP A CA 1
ATOM 806 C C . TRP A 1 102 ? 0.012 -3.496 -5.005 1.00 98.06 102 TRP A C 1
ATOM 808 O O . TRP A 1 102 ? 1.148 -3.327 -5.423 1.00 98.06 102 TRP A O 1
ATOM 818 N N . VAL A 1 103 ? -1.073 -3.144 -5.703 1.00 97.88 103 VAL A N 1
ATOM 819 C CA . VAL A 1 103 ? -0.975 -2.540 -7.042 1.00 97.88 103 VAL A CA 1
ATOM 820 C C . VAL A 1 103 ? -0.187 -1.226 -6.991 1.00 97.88 103 VAL A C 1
ATOM 822 O O . VAL A 1 103 ? 0.725 -1.034 -7.796 1.00 97.88 103 VAL A O 1
ATOM 825 N N . LEU A 1 104 ? -0.456 -0.357 -6.010 1.00 97.62 104 LEU A N 1
ATOM 826 C CA . LEU A 1 104 ? 0.291 0.890 -5.820 1.00 97.62 104 LEU A CA 1
ATOM 827 C C . LEU A 1 104 ? 1.777 0.620 -5.534 1.00 97.62 104 LEU A C 1
ATOM 829 O O . LEU A 1 104 ? 2.659 1.197 -6.172 1.00 97.62 104 LEU A O 1
ATOM 833 N N . THR A 1 105 ? 2.053 -0.269 -4.579 1.00 97.00 105 THR A N 1
ATOM 834 C CA . THR A 1 105 ? 3.404 -0.541 -4.078 1.00 97.00 105 THR A CA 1
ATOM 835 C C . THR A 1 105 ? 4.258 -1.238 -5.131 1.00 97.00 105 THR A C 1
ATOM 837 O O . THR A 1 105 ? 5.389 -0.819 -5.364 1.00 97.00 105 THR A O 1
ATOM 840 N N . THR A 1 106 ? 3.738 -2.259 -5.817 1.00 97.25 106 THR A N 1
ATOM 841 C CA . THR A 1 106 ? 4.487 -2.943 -6.880 1.00 97.25 106 THR A CA 1
ATOM 842 C C . THR A 1 106 ? 4.739 -2.018 -8.057 1.00 97.25 106 THR A C 1
ATOM 844 O O . THR A 1 106 ? 5.830 -2.058 -8.612 1.00 97.25 106 THR A O 1
ATOM 847 N N . THR A 1 107 ? 3.785 -1.154 -8.416 1.00 96.50 107 THR A N 1
ATOM 848 C CA . THR A 1 107 ? 3.977 -0.175 -9.498 1.00 96.50 107 THR A CA 1
ATOM 849 C C . THR A 1 107 ? 5.087 0.816 -9.145 1.00 96.50 107 THR A C 1
ATOM 851 O O . THR A 1 107 ? 6.026 0.988 -9.922 1.00 96.50 107 THR A O 1
ATOM 854 N N . GLY A 1 108 ? 5.038 1.410 -7.947 1.00 95.06 108 GLY A N 1
ATOM 855 C CA . GLY A 1 108 ? 6.057 2.357 -7.487 1.00 95.06 108 GLY A CA 1
ATOM 856 C C . GLY A 1 108 ? 7.447 1.728 -7.348 1.00 95.06 108 GLY A C 1
ATOM 857 O O . GLY A 1 108 ? 8.429 2.280 -7.845 1.00 95.06 108 GLY A O 1
ATOM 858 N N . LEU A 1 109 ? 7.534 0.542 -6.733 1.00 96.88 109 LEU A N 1
ATOM 859 C CA . LEU A 1 109 ? 8.798 -0.184 -6.584 1.00 96.88 109 LEU A CA 1
ATOM 860 C C . LEU A 1 109 ? 9.365 -0.643 -7.929 1.00 96.88 109 LEU A C 1
ATOM 862 O O . LEU A 1 109 ? 10.577 -0.589 -8.110 1.00 96.88 109 LEU A O 1
ATOM 866 N N . SER A 1 110 ? 8.518 -1.041 -8.883 1.00 96.12 110 SER A N 1
ATOM 867 C CA . SER A 1 110 ? 8.968 -1.404 -10.235 1.00 96.12 110 SER A CA 1
ATOM 868 C C . SER A 1 110 ? 9.569 -0.207 -10.965 1.00 96.12 110 SER A C 1
ATOM 870 O O . SER A 1 110 ? 10.589 -0.358 -11.629 1.00 96.12 110 SER A O 1
ATOM 872 N N . GLY A 1 111 ? 8.998 0.991 -10.796 1.00 94.56 111 GLY A N 1
ATOM 873 C CA . GLY A 1 111 ? 9.567 2.223 -11.346 1.00 94.56 111 GLY A CA 1
ATOM 874 C C . GLY A 1 111 ? 10.935 2.550 -10.750 1.00 94.56 111 GLY A C 1
ATOM 875 O O . GLY A 1 111 ? 11.890 2.785 -11.489 1.00 94.56 111 GLY A O 1
ATOM 876 N N . ALA A 1 112 ? 11.057 2.498 -9.420 1.00 95.44 112 ALA A N 1
ATOM 877 C CA . ALA A 1 112 ? 12.333 2.713 -8.736 1.00 95.44 112 ALA A CA 1
ATOM 878 C C . ALA A 1 112 ? 13.389 1.672 -9.146 1.00 95.44 112 ALA A C 1
ATOM 880 O O . ALA A 1 112 ? 14.540 2.020 -9.415 1.00 95.44 112 ALA A O 1
ATOM 881 N N . LEU A 1 113 ? 12.986 0.403 -9.248 1.00 96.25 113 LEU A N 1
ATOM 882 C CA . LEU A 1 113 ? 13.847 -0.678 -9.708 1.00 96.25 113 LEU A CA 1
ATOM 883 C C . LEU A 1 113 ? 14.281 -0.458 -11.159 1.00 96.25 113 LEU A C 1
ATOM 885 O O . LEU A 1 113 ? 15.463 -0.586 -11.445 1.00 96.25 113 LEU A O 1
ATOM 889 N N . LEU A 1 114 ? 13.377 -0.074 -12.065 1.00 95.00 114 LEU A N 1
ATOM 890 C CA . LEU A 1 114 ? 13.724 0.192 -13.463 1.00 95.00 114 LEU A CA 1
ATOM 891 C C . LEU A 1 114 ? 14.793 1.284 -13.580 1.00 95.00 114 LEU A C 1
ATOM 893 O O . LEU A 1 114 ? 15.760 1.111 -14.319 1.00 95.00 114 LEU A O 1
ATOM 897 N N . VAL A 1 115 ? 14.646 2.380 -12.829 1.00 93.94 115 VAL A N 1
ATOM 898 C CA . VAL A 1 115 ? 15.641 3.464 -12.791 1.00 93.94 115 VAL A CA 1
ATOM 899 C C . VAL A 1 115 ? 16.993 2.944 -12.307 1.00 93.94 115 VAL A C 1
ATOM 901 O O . VAL A 1 115 ? 18.013 3.242 -12.926 1.00 93.94 115 VAL A O 1
ATOM 904 N N . LEU A 1 116 ? 17.006 2.133 -11.245 1.00 95.75 116 LEU A N 1
ATOM 905 C CA . LEU A 1 116 ? 18.230 1.531 -10.719 1.00 95.75 116 LEU A CA 1
ATOM 906 C C . LEU A 1 116 ? 18.900 0.602 -11.741 1.00 95.75 116 LEU A C 1
ATOM 908 O O . LEU A 1 116 ? 20.098 0.724 -11.976 1.00 95.75 116 LEU A O 1
ATOM 912 N N . LEU A 1 117 ? 18.137 -0.302 -12.361 1.00 94.25 117 LEU A N 1
ATOM 913 C CA . LEU A 1 117 ? 18.642 -1.249 -13.358 1.00 94.25 117 LEU A CA 1
ATOM 914 C C . LEU A 1 117 ? 19.195 -0.517 -14.593 1.00 94.25 117 LEU A C 1
ATOM 916 O O . LEU A 1 117 ? 20.239 -0.895 -15.122 1.00 94.25 117 LEU A O 1
ATOM 920 N N . ASN A 1 118 ? 18.536 0.561 -15.023 1.00 93.00 118 ASN A N 1
ATOM 921 C CA . ASN A 1 118 ? 19.036 1.416 -16.096 1.00 93.00 118 ASN A CA 1
ATOM 922 C C . ASN A 1 118 ? 20.343 2.118 -15.701 1.00 93.00 118 ASN A C 1
ATOM 924 O O . ASN A 1 118 ? 21.286 2.143 -16.484 1.00 93.00 118 ASN A O 1
ATOM 928 N N . TYR A 1 119 ? 20.423 2.644 -14.475 1.00 93.31 119 TYR A N 1
ATOM 929 C CA . TYR A 1 119 ? 21.621 3.309 -13.960 1.00 93.31 119 TYR A CA 1
ATOM 930 C C . TYR A 1 119 ? 22.849 2.385 -13.921 1.00 93.31 119 TYR A C 1
ATOM 932 O O . TYR A 1 119 ? 23.949 2.830 -14.235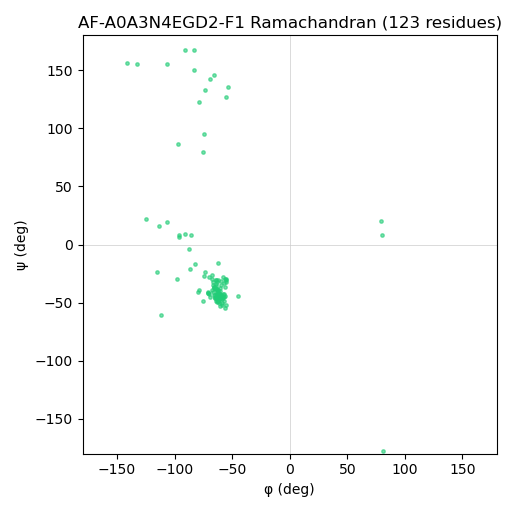 1.00 93.31 119 TYR A O 1
ATOM 940 N N . ILE A 1 120 ? 22.671 1.100 -13.594 1.00 95.69 120 ILE A N 1
ATOM 941 C CA . ILE A 1 120 ? 23.765 0.111 -13.579 1.00 95.69 120 ILE A CA 1
ATOM 942 C C . ILE A 1 120 ? 24.039 -0.537 -14.947 1.00 95.69 120 ILE A C 1
ATOM 944 O O . ILE A 1 120 ? 24.822 -1.481 -15.023 1.00 95.69 120 ILE A O 1
ATOM 948 N N . GLY A 1 121 ? 23.410 -0.050 -16.022 1.00 92.44 121 GLY A N 1
ATOM 949 C CA . GLY A 1 121 ? 23.696 -0.486 -17.391 1.00 92.44 121 GLY A CA 1
ATOM 950 C C . GLY A 1 121 ? 23.053 -1.813 -17.800 1.00 92.44 121 GLY A C 1
ATOM 951 O O . GLY A 1 121 ? 23.488 -2.431 -18.759 1.00 92.44 121 GLY A O 1
ATOM 952 N N . ILE A 1 122 ? 22.001 -2.286 -17.124 1.00 93.00 122 ILE A N 1
ATOM 953 C CA . ILE A 1 122 ? 21.304 -3.512 -17.572 1.00 93.00 122 ILE A CA 1
ATOM 954 C C . ILE A 1 122 ? 20.571 -3.295 -18.897 1.00 93.00 122 ILE A C 1
ATOM 956 O O . ILE A 1 122 ? 20.422 -4.224 -19.684 1.00 93.00 122 ILE A O 1
ATOM 960 N N . PHE A 1 123 ? 20.121 -2.067 -19.144 1.00 86.50 123 PHE A N 1
ATOM 961 C CA . PHE A 1 123 ? 19.427 -1.686 -20.371 1.00 86.50 123 PHE A CA 1
ATOM 962 C C . PHE A 1 123 ? 20.299 -0.836 -21.303 1.00 86.50 123 PHE A C 1
ATOM 964 O O . PHE A 1 123 ? 19.754 -0.126 -22.144 1.00 86.50 123 PHE A O 1
ATOM 971 N N . SER A 1 124 ? 21.631 -0.868 -21.143 1.00 69.56 124 SER A N 1
ATOM 972 C CA . SER A 1 124 ? 22.547 -0.184 -22.059 1.00 69.56 124 SER A CA 1
ATOM 973 C C . SER A 1 124 ? 22.665 -0.959 -23.375 1.00 69.56 124 SER A C 1
ATOM 975 O O . SER A 1 124 ? 23.623 -1.701 -23.584 1.00 69.56 124 SER A O 1
ATOM 977 N N . GLU A 1 125 ? 21.661 -0.772 -24.227 1.00 58.53 125 GLU A N 1
ATOM 978 C CA . GLU A 1 125 ? 21.727 -0.877 -25.689 1.00 58.53 125 GLU A CA 1
ATOM 979 C C . GLU A 1 125 ? 21.397 0.488 -26.302 1.00 58.53 125 GLU A C 1
ATOM 981 O O . GLU A 1 125 ? 20.392 1.108 -25.870 1.00 58.53 125 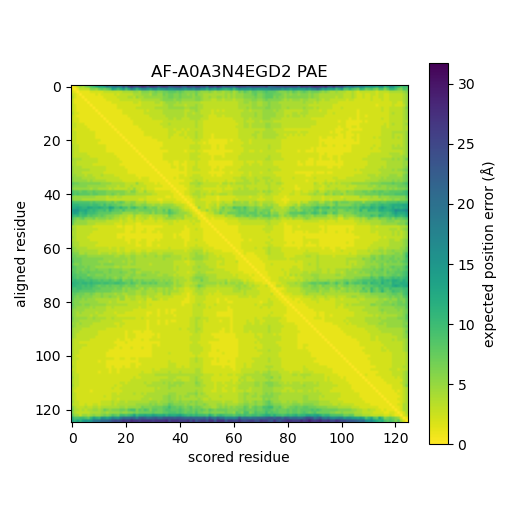GLU A O 1
#

Sequence (125 aa):
MNTITMLVGVMIAASMVSGVLYVAFGQITVRKLRKNPKTKGLLGVEYASGWDIINVAQAFSLPRSWTRKIEKSKFSFFYANATVLYENTTKFDQVLGFVFYWVLTTTGLSGALLVLLNYIGIFSE

Organism: NCBI:txid2487742

Solvent-accessible surface area (backbone atoms only — not comparable to full-atom values): 6740 Å² total; per-residue (Å²): 131,57,69,67,59,53,54,50,53,52,43,52,54,44,48,53,52,28,51,53,36,49,53,49,44,34,64,72,41,43,51,52,40,59,70,33,88,92,38,46,90,38,34,28,52,64,88,46,94,71,40,31,47,55,31,46,12,43,42,51,55,49,60,69,73,56,52,56,52,42,59,74,38,99,60,26,66,61,39,24,44,38,71,65,48,61,77,74,49,53,72,64,50,39,51,49,24,25,53,35,40,49,48,40,49,54,42,54,50,48,53,55,47,50,53,51,43,46,72,75,48,77,65,74,121

Foldseek 3Di:
DAPLVVLVVVLVVLVVVLVVLLVCLCVVPVVVQCVDPQRVQQLADCPDPSVSLLLLLVLLADDPVVLVVCCPDPNSRRHGNSVSSVVVDDPVSSVSSNVSNCSVVVSVVSVVVSVVCVVVCVRVD

Mean predicted aligned error: 3.71 Å

Radius of gyration: 16.95 Å; Cα contacts (8 Å, |Δi|>4): 129; chains: 1; bounding box: 41×25×50 Å

Secondary structure (DSSP, 8-state):
--HHHHHHHHHHHHHHHHHHHHHHHIIIIIHHHHHSTTTTT-B---SSTTHHHHHHHHHHHS-HHHHHHHHTSTTGGGSB-HHHHHHTS-HHHHHHHHHHHHHHHHHHHHHHHHHHHHHTTTT--

pLDDT: mean 94.04, std 6.01, range [58.53, 98.44]